Protein AF-A0A1I7XX19-F1 (afdb_monomer)

Sequence (109 aa):
MPDTFIDFKKQRFRWAYGAIQIIKRHTSSLLRGKDTQLTRGQRYHFLAGWLPWIADGMNIFFTVGALLWSAAMIIVPQRVDPPLLIFAIPPLALFVFKVGKIVFLYRRA

InterPro domains:
  IPR050321 Glycosyltransferase 2/OpgH subfamily [PTHR43867] (1-105)

Solvent-accessible surface area (backbone atoms only — not comparable to full-atom values): 6395 Å² total; per-residue (Å²): 126,72,91,43,73,65,54,44,52,53,52,54,49,51,53,54,50,54,48,54,50,51,47,66,76,37,40,58,37,69,72,71,58,53,96,56,93,68,50,74,66,59,48,47,52,55,54,58,70,47,46,60,62,52,51,58,58,50,47,54,54,53,50,51,50,49,51,52,51,53,50,42,35,71,77,41,56,92,80,36,77,78,79,62,72,76,72,52,49,64,62,51,52,52,48,52,51,52,52,51,52,51,54,55,54,65,74,74,109

Mean predicted aligned error: 8.14 Å

Organism: NCBI:txid37863

pLDDT: mean 86.15, std 7.01, range [54.19, 95.62]

Foldseek 3Di:
DPPDPVVVVVVVVCVVVVLVVVCVVCVCCLPVVPPDPDDPVNSCVSVVVCVVVVVVVVVVVVVVVVVVLVVCCVVPVPPRDDPDPVVVVVVVVVVVVVVVVVVVVVVVD

Radius of gyration: 20.46 Å; Cα contacts (8 Å, |Δi|>4): 18; chains: 1; bounding box: 44×34×52 Å

Secondary structure (DSSP, 8-state):
--SSHHHHHHHHHHHHHHHHHHHHHTHIIIII--S----HHHHHHHHHHHHHHHHHHHHHHHHHHHHHHHHHHHH-TTT-PPPPGGGGHHHHHHHHHHHHHHHHHHT--

Structure (mmCIF, N/CA/C/O backbone):
data_AF-A0A1I7XX19-F1
#
_entry.id   AF-A0A1I7XX19-F1
#
loop_
_atom_site.group_PDB
_atom_site.id
_atom_site.type_symbol
_atom_site.label_atom_id
_atom_site.label_alt_id
_atom_site.label_comp_id
_atom_site.label_asym_id
_atom_site.label_entity_id
_atom_site.label_seq_id
_atom_site.pdbx_PDB_ins_code
_atom_site.Cartn_x
_atom_site.Cartn_y
_atom_site.Cartn_z
_atom_site.occupancy
_atom_site.B_iso_or_equiv
_atom_site.auth_seq_id
_atom_site.auth_comp_id
_atom_site.auth_asym_id
_atom_site.auth_atom_id
_atom_site.pdbx_PDB_model_num
ATOM 1 N N . MET A 1 1 ? 10.357 -9.643 19.292 1.00 62.41 1 MET A N 1
ATOM 2 C CA . MET A 1 1 ? 10.204 -9.432 17.831 1.00 62.41 1 MET A CA 1
ATOM 3 C C . MET A 1 1 ? 10.372 -10.808 17.196 1.00 62.41 1 MET A C 1
ATOM 5 O O . MET A 1 1 ? 11.143 -11.553 17.771 1.00 62.41 1 MET A O 1
ATOM 9 N N . PRO A 1 2 ? 9.607 -11.233 16.172 1.00 74.69 2 PRO A N 1
ATOM 10 C CA . PRO A 1 2 ? 9.776 -12.582 15.626 1.00 74.69 2 PRO A CA 1
ATOM 11 C C . PRO A 1 2 ? 11.211 -12.772 15.123 1.00 74.69 2 PRO A C 1
ATOM 13 O O . PRO A 1 2 ? 11.685 -11.961 14.330 1.00 74.69 2 PRO A O 1
ATOM 16 N N . ASP A 1 3 ? 11.870 -13.828 15.594 1.00 85.06 3 ASP A N 1
ATOM 17 C CA . ASP A 1 3 ? 13.293 -14.075 15.332 1.00 85.06 3 ASP A CA 1
ATOM 18 C C . ASP A 1 3 ? 13.530 -14.735 13.963 1.00 85.06 3 ASP A C 1
ATOM 20 O O . ASP A 1 3 ? 14.642 -14.722 13.440 1.00 85.06 3 ASP A O 1
ATOM 24 N N . THR A 1 4 ? 12.469 -15.268 13.337 1.00 91.88 4 THR A N 1
ATOM 25 C CA . THR A 1 4 ? 12.520 -15.866 11.998 1.00 91.88 4 THR A CA 1
ATOM 26 C C . THR A 1 4 ? 11.586 -15.167 11.010 1.00 91.88 4 THR A C 1
ATOM 28 O O . THR A 1 4 ? 10.496 -14.687 11.344 1.00 91.88 4 THR A O 1
ATOM 31 N N . PHE A 1 5 ? 11.981 -15.171 9.733 1.00 89.69 5 PHE A N 1
ATOM 32 C CA . PHE A 1 5 ? 11.150 -14.653 8.644 1.00 89.69 5 PHE A CA 1
ATOM 33 C C . PHE A 1 5 ? 9.798 -15.380 8.534 1.00 89.69 5 PHE A C 1
ATOM 35 O O . PHE A 1 5 ? 8.772 -14.773 8.215 1.00 89.69 5 PHE A O 1
ATOM 42 N N . ILE A 1 6 ? 9.774 -16.682 8.831 1.00 91.94 6 ILE A N 1
ATOM 43 C CA . ILE 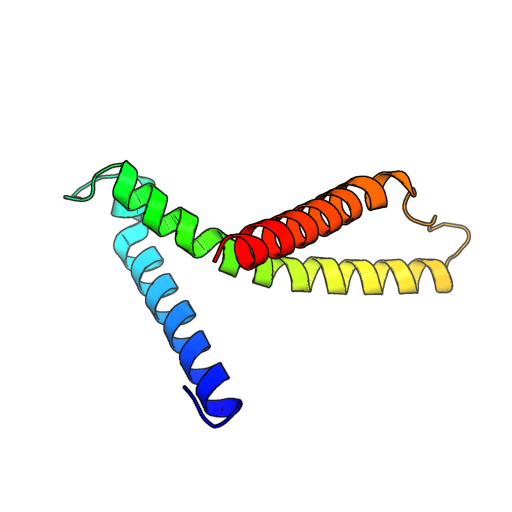A 1 6 ? 8.551 -17.488 8.792 1.00 91.94 6 ILE A CA 1
ATOM 44 C C . ILE A 1 6 ? 7.562 -17.027 9.864 1.00 91.94 6 ILE A C 1
ATOM 46 O O . ILE A 1 6 ? 6.374 -16.864 9.567 1.00 91.94 6 ILE A O 1
ATOM 50 N N . ASP A 1 7 ? 8.032 -16.758 11.080 1.00 90.00 7 ASP A N 1
ATOM 51 C CA . ASP A 1 7 ? 7.172 -16.291 12.171 1.00 90.00 7 ASP A CA 1
ATOM 52 C C . ASP A 1 7 ? 6.636 -14.888 11.909 1.00 90.00 7 ASP A C 1
ATOM 54 O O . ASP A 1 7 ? 5.458 -14.611 12.147 1.00 90.00 7 ASP A O 1
ATOM 58 N N . PHE A 1 8 ? 7.458 -14.029 11.312 1.00 89.25 8 PHE A N 1
ATOM 59 C CA . PHE A 1 8 ? 7.037 -12.718 10.841 1.00 89.25 8 PHE A CA 1
ATOM 60 C C . PHE A 1 8 ? 5.923 -12.798 9.786 1.00 89.25 8 PHE A C 1
ATOM 62 O O . PHE A 1 8 ? 4.889 -12.132 9.913 1.00 89.25 8 PHE A O 1
ATOM 69 N N . LYS A 1 9 ? 6.078 -13.659 8.769 1.00 91.69 9 LYS A N 1
ATOM 70 C CA . LYS A 1 9 ? 5.045 -13.884 7.744 1.00 91.69 9 LYS A CA 1
ATOM 71 C C . LYS A 1 9 ? 3.752 -14.413 8.367 1.00 91.69 9 LYS A C 1
ATOM 73 O O . LYS A 1 9 ? 2.675 -13.895 8.072 1.00 91.69 9 LYS A O 1
ATOM 78 N N . LYS A 1 10 ? 3.847 -15.404 9.260 1.00 90.94 10 LYS A N 1
ATOM 79 C CA . LYS A 1 10 ? 2.692 -15.963 9.985 1.00 90.94 10 LYS A CA 1
ATOM 80 C C . LYS A 1 10 ? 1.989 -14.906 10.837 1.00 90.94 10 LYS A C 1
ATOM 82 O O . LYS A 1 10 ? 0.760 -14.866 10.867 1.00 90.94 10 LYS A O 1
ATOM 87 N N . GLN A 1 11 ? 2.737 -14.036 11.516 1.00 91.56 11 GLN A N 1
ATOM 88 C CA . GLN A 1 11 ? 2.171 -12.952 12.319 1.00 91.56 11 GLN A CA 1
ATOM 89 C C . GLN A 1 11 ? 1.343 -11.996 11.455 1.00 91.56 11 GLN A C 1
ATOM 91 O O . GLN A 1 11 ? 0.174 -11.758 11.758 1.00 91.56 11 GLN A O 1
ATOM 96 N N . ARG A 1 12 ? 1.908 -11.512 10.346 1.00 89.62 12 ARG A N 1
ATOM 97 C CA . ARG A 1 12 ? 1.208 -10.595 9.435 1.00 89.62 12 ARG A CA 1
ATOM 98 C C . ARG A 1 12 ? 0.010 -11.232 8.750 1.00 89.62 12 ARG A C 1
ATOM 100 O O . ARG A 1 12 ? -1.023 -10.584 8.614 1.00 89.62 12 ARG A O 1
ATOM 107 N N . PHE A 1 13 ? 0.118 -12.509 8.390 1.00 89.56 13 PHE A N 1
ATOM 108 C CA . PHE A 1 13 ? -1.009 -13.262 7.853 1.00 89.56 13 PHE A CA 1
ATOM 109 C C . PHE A 1 13 ? -2.178 -13.308 8.843 1.00 89.56 13 PHE A C 1
ATOM 111 O O . PHE A 1 13 ? -3.310 -13.024 8.463 1.00 89.56 13 PHE A O 1
ATOM 118 N N . ARG A 1 14 ? -1.913 -13.584 10.129 1.00 92.25 14 ARG A N 1
ATOM 119 C CA . ARG A 1 14 ? -2.958 -13.577 11.166 1.00 92.25 14 ARG A CA 1
ATOM 120 C C . ARG A 1 14 ? -3.601 -12.202 11.342 1.00 92.25 14 ARG A C 1
ATOM 122 O O . ARG A 1 14 ? -4.813 -12.137 11.522 1.00 92.25 14 ARG A O 1
ATOM 129 N N . TRP A 1 15 ? -2.820 -11.124 11.267 1.00 89.94 15 TRP A N 1
ATOM 130 C CA . TRP A 1 15 ? -3.348 -9.758 11.357 1.00 89.94 15 TRP A CA 1
ATOM 131 C C . TRP A 1 15 ? -4.297 -9.440 10.202 1.00 89.94 15 TRP A C 1
ATOM 133 O O . TRP A 1 15 ? -5.429 -9.022 10.440 1.00 89.94 15 TRP A O 1
ATOM 143 N N . ALA A 1 16 ? -3.864 -9.699 8.966 1.00 89.25 16 ALA A N 1
ATOM 144 C CA . ALA A 1 16 ? -4.685 -9.489 7.777 1.00 89.25 16 ALA A CA 1
ATOM 145 C C . ALA A 1 16 ? -5.956 -10.350 7.813 1.00 89.25 16 ALA A C 1
ATOM 147 O O . ALA A 1 16 ? -7.064 -9.853 7.618 1.00 89.25 16 ALA A O 1
ATOM 148 N N . TYR A 1 17 ? -5.808 -11.636 8.129 1.00 89.50 17 TYR A N 1
ATOM 149 C CA . TYR A 1 17 ? -6.918 -12.578 8.158 1.00 89.50 17 TYR A CA 1
ATOM 150 C C . TYR A 1 17 ? -7.962 -12.223 9.226 1.00 89.50 17 TYR A C 1
ATOM 152 O O . TYR A 1 17 ? -9.150 -12.136 8.915 1.00 89.50 17 TYR A O 1
ATOM 160 N N . GLY A 1 18 ? -7.532 -11.956 10.463 1.00 89.69 18 GLY A N 1
ATOM 161 C CA . GLY A 1 18 ? -8.441 -11.599 11.555 1.00 89.69 18 GLY A CA 1
ATOM 162 C C . GLY A 1 18 ? -9.226 -10.321 11.263 1.00 89.69 18 GLY A C 1
ATOM 163 O O . GLY A 1 18 ? -10.424 -10.241 11.529 1.00 89.69 18 GLY A O 1
ATOM 164 N N . ALA A 1 19 ? -8.600 -9.336 10.629 1.00 86.88 19 ALA A N 1
ATOM 165 C CA . ALA A 1 19 ? -9.302 -8.114 10.285 1.00 86.88 19 ALA A CA 1
ATOM 166 C C . ALA A 1 19 ? -10.260 -8.249 9.108 1.00 86.88 19 ALA A C 1
ATOM 168 O O . ALA A 1 19 ? -11.346 -7.680 9.159 1.00 86.88 19 ALA A O 1
ATOM 169 N N . ILE A 1 20 ? -9.919 -9.041 8.089 1.00 87.81 20 ILE A N 1
ATOM 170 C CA . ILE A 1 20 ? -10.866 -9.398 7.025 1.00 87.81 20 ILE A CA 1
ATOM 171 C C . ILE A 1 20 ? -12.100 -10.072 7.640 1.00 87.81 20 ILE A C 1
ATOM 173 O O . ILE A 1 20 ? -13.224 -9.769 7.244 1.00 87.81 20 ILE A O 1
ATOM 177 N N . GLN A 1 21 ? -11.923 -10.945 8.637 1.00 90.88 21 GLN A N 1
ATOM 178 C CA . GLN A 1 21 ? -13.045 -11.567 9.343 1.00 90.88 21 GLN A CA 1
ATOM 179 C C . GLN A 1 21 ? -13.906 -10.543 10.093 1.00 90.88 21 GLN A C 1
ATOM 181 O O . GLN A 1 21 ? -15.133 -10.603 9.985 1.00 90.88 21 GLN A O 1
ATOM 186 N N . ILE A 1 22 ? -13.291 -9.586 10.798 1.00 88.19 22 ILE A N 1
ATOM 187 C CA . ILE A 1 22 ? -14.007 -8.487 11.468 1.00 88.19 22 ILE A CA 1
ATOM 188 C C . ILE A 1 22 ? -14.782 -7.660 10.442 1.00 88.19 22 ILE A C 1
ATOM 190 O O . ILE A 1 22 ? -15.979 -7.435 10.615 1.00 88.19 22 ILE A O 1
ATOM 194 N N . ILE A 1 23 ? -14.131 -7.259 9.347 1.00 86.69 23 ILE A N 1
ATOM 195 C CA . ILE A 1 23 ? -14.751 -6.476 8.278 1.00 86.69 23 ILE A CA 1
ATOM 196 C C . ILE A 1 23 ? -15.935 -7.241 7.698 1.00 86.69 23 ILE A C 1
ATOM 198 O O . ILE A 1 23 ? -17.012 -6.664 7.629 1.00 86.69 23 ILE A O 1
ATOM 202 N N . LYS A 1 24 ? -15.788 -8.529 7.354 1.00 87.44 24 LYS A N 1
ATOM 203 C CA . LYS A 1 24 ? -16.870 -9.362 6.793 1.00 87.44 24 LYS A CA 1
ATOM 204 C C . LYS A 1 24 ? -18.039 -9.537 7.761 1.00 87.44 24 LYS A C 1
ATOM 206 O O . LYS A 1 24 ? -19.188 -9.373 7.366 1.00 87.44 24 LYS A O 1
ATOM 211 N N . ARG A 1 25 ? -17.767 -9.859 9.029 1.00 87.69 25 ARG A N 1
ATOM 212 C CA . ARG A 1 25 ? -18.814 -10.077 10.041 1.00 87.69 25 ARG A CA 1
ATOM 213 C C . ARG A 1 25 ? -19.543 -8.783 10.399 1.00 87.69 25 ARG A C 1
ATOM 215 O O . ARG A 1 25 ? -20.747 -8.805 10.628 1.00 87.69 25 ARG A O 1
ATOM 222 N N . HIS A 1 26 ? -18.834 -7.659 10.408 1.00 86.00 26 HIS A N 1
ATOM 223 C CA . HIS A 1 26 ? -19.373 -6.363 10.809 1.00 86.00 26 HIS A CA 1
ATOM 224 C C . HIS A 1 26 ? -19.538 -5.395 9.635 1.00 86.00 26 HIS A C 1
ATOM 226 O O . HIS A 1 26 ? -19.652 -4.196 9.862 1.00 86.00 26 HIS A O 1
ATOM 232 N N . THR A 1 27 ? -19.620 -5.874 8.386 1.00 82.62 27 THR A N 1
ATOM 233 C CA . THR A 1 27 ? -19.704 -4.993 7.204 1.00 82.62 27 THR A CA 1
ATOM 234 C C . THR A 1 27 ? -20.922 -4.071 7.278 1.00 82.62 27 THR A C 1
ATOM 236 O O . THR A 1 27 ? -20.818 -2.884 6.988 1.00 82.62 27 THR A O 1
ATOM 239 N N . SER A 1 28 ? -22.074 -4.580 7.732 1.00 78.56 28 SER A N 1
ATOM 240 C CA . SER A 1 28 ? -23.295 -3.773 7.890 1.00 78.56 28 SER A CA 1
ATOM 241 C C . SER A 1 28 ? -23.134 -2.680 8.960 1.00 78.56 28 SER A C 1
ATOM 243 O O . SER A 1 28 ? -23.491 -1.527 8.735 1.00 78.56 28 SER A O 1
ATOM 245 N N . SER A 1 29 ? -22.505 -3.001 10.091 1.00 79.94 29 SER A N 1
ATOM 246 C CA . SER A 1 29 ? -22.223 -2.045 11.173 1.00 79.94 29 SER A CA 1
ATOM 247 C C . SER A 1 29 ? -21.155 -1.013 10.768 1.00 79.94 29 SER A C 1
ATOM 249 O O . SER A 1 29 ? -21.312 0.186 11.004 1.00 79.94 29 SER A O 1
ATOM 251 N N . LEU A 1 30 ? -20.112 -1.447 10.053 1.00 77.81 30 LEU A N 1
ATOM 252 C CA . LEU A 1 30 ? -19.000 -0.613 9.590 1.00 77.81 30 LEU A CA 1
ATOM 253 C C . LEU A 1 30 ? -19.339 0.250 8.367 1.00 77.81 30 LEU A C 1
ATOM 255 O O . LEU A 1 30 ? -18.775 1.325 8.224 1.00 77.81 30 LEU A O 1
ATOM 259 N N . LEU A 1 31 ? -20.243 -0.165 7.480 1.00 74.81 31 LEU A N 1
ATOM 260 C CA . LEU A 1 31 ? -20.603 0.629 6.296 1.00 74.81 31 LEU A CA 1
ATOM 261 C C . LEU A 1 31 ? -21.940 1.350 6.468 1.00 74.81 31 LEU A C 1
ATOM 263 O O . LEU A 1 31 ? -22.026 2.547 6.212 1.00 74.81 31 LEU A O 1
ATOM 267 N N . ARG A 1 32 ? -22.979 0.657 6.953 1.00 74.69 32 ARG A N 1
ATOM 268 C CA . ARG A 1 32 ? -24.333 1.225 7.098 1.00 74.69 32 ARG A CA 1
ATOM 269 C C . ARG A 1 32 ? -24.583 1.866 8.461 1.00 74.69 32 ARG A C 1
ATOM 271 O O . ARG A 1 32 ? -25.508 2.659 8.582 1.00 74.69 32 ARG A O 1
ATOM 278 N N . GLY A 1 33 ? -23.770 1.567 9.478 1.00 71.00 33 GLY A N 1
ATOM 279 C CA . GLY A 1 33 ? -23.912 2.164 10.810 1.00 71.00 33 GLY A CA 1
ATOM 280 C C . GLY A 1 33 ? -25.177 1.749 11.565 1.00 71.00 33 GLY A C 1
ATOM 281 O O . GLY A 1 33 ? -25.589 2.482 12.456 1.00 71.00 33 GLY A O 1
ATOM 282 N N . LYS A 1 34 ? -25.800 0.622 11.200 1.00 65.94 34 LYS A N 1
ATOM 283 C CA . LYS A 1 34 ? -26.922 0.034 11.947 1.00 65.94 34 LYS A CA 1
ATOM 284 C C . LYS A 1 34 ? -26.385 -0.870 13.061 1.00 65.94 34 LYS A C 1
ATOM 286 O O . LYS A 1 34 ? -25.360 -1.522 12.859 1.00 65.94 34 LYS A O 1
ATOM 291 N N . ASP A 1 35 ? -27.061 -0.873 14.209 1.00 68.38 35 ASP A N 1
ATOM 292 C CA . ASP A 1 35 ? -26.766 -1.716 15.380 1.00 68.38 35 ASP A CA 1
ATOM 293 C C . ASP A 1 35 ? -25.313 -1.617 15.865 1.00 68.38 35 ASP A C 1
ATOM 295 O O . ASP A 1 35 ? -24.606 -2.613 16.035 1.00 68.38 35 ASP A O 1
ATOM 299 N N . THR A 1 36 ? -24.826 -0.386 16.043 1.00 76.19 36 THR A N 1
ATOM 300 C CA . THR A 1 36 ? -23.443 -0.136 16.451 1.00 76.19 36 THR A CA 1
ATOM 301 C C . THR A 1 36 ? -23.330 0.952 17.503 1.00 76.19 36 THR A C 1
ATOM 303 O O . THR A 1 36 ? -23.927 2.015 17.376 1.00 76.19 36 THR A O 1
ATOM 306 N N . GLN A 1 37 ? -22.516 0.681 18.523 1.00 80.94 37 GLN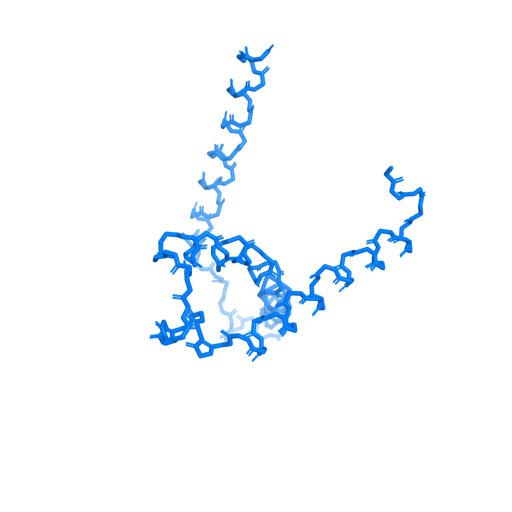 A N 1
ATOM 307 C CA . GLN A 1 37 ? -22.114 1.656 19.541 1.00 80.94 37 GLN A CA 1
ATOM 308 C C . GLN A 1 37 ? -20.866 2.452 19.112 1.00 80.94 37 GLN A C 1
ATOM 310 O O . GLN A 1 37 ? -20.383 3.307 19.850 1.00 80.94 37 GLN A O 1
ATOM 315 N N . LEU A 1 38 ? -20.307 2.167 17.925 1.00 79.69 38 LEU A N 1
ATOM 316 C CA . LEU A 1 38 ? -19.124 2.854 17.409 1.00 79.69 38 LEU A CA 1
ATOM 317 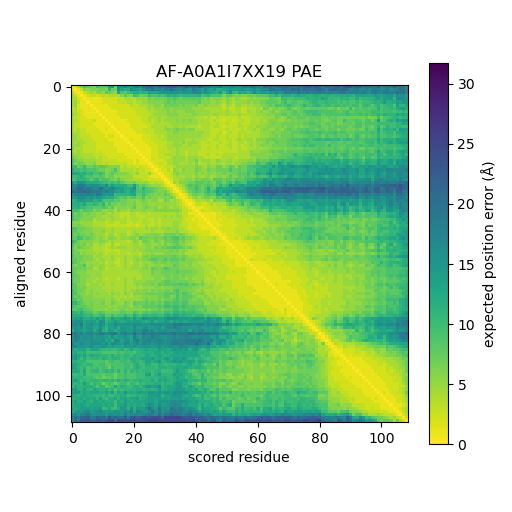C C . LEU A 1 38 ? -19.489 4.234 16.867 1.00 79.69 38 LEU A C 1
ATOM 319 O O . LEU A 1 38 ? -20.334 4.379 15.974 1.00 79.69 38 LEU A O 1
ATOM 323 N N . THR A 1 39 ? -18.763 5.250 17.329 1.00 84.69 39 THR A N 1
ATOM 324 C CA . THR A 1 39 ? -18.883 6.594 16.765 1.00 84.69 39 THR A CA 1
ATOM 325 C C . THR A 1 39 ? -18.429 6.602 15.302 1.00 84.69 39 THR A C 1
ATOM 327 O O . THR A 1 39 ? -17.647 5.758 14.845 1.00 84.69 39 THR A O 1
ATOM 330 N N . ARG A 1 40 ? -18.901 7.587 14.527 1.00 81.88 40 ARG A N 1
ATOM 331 C CA . ARG A 1 40 ? -18.472 7.762 13.126 1.00 81.88 40 ARG A CA 1
ATOM 332 C C . ARG A 1 40 ? -16.945 7.889 13.010 1.00 81.88 40 ARG A C 1
ATOM 334 O O . ARG A 1 40 ? -16.366 7.304 12.099 1.00 81.88 40 ARG A O 1
ATOM 341 N N . GLY A 1 41 ? -16.303 8.569 13.965 1.00 84.31 41 GLY A N 1
ATOM 342 C CA . GLY A 1 41 ? -14.847 8.721 14.019 1.00 84.31 41 GLY A CA 1
ATOM 343 C C . GLY A 1 41 ? -14.107 7.402 14.258 1.00 84.31 41 GLY A C 1
ATOM 344 O O . GLY A 1 41 ? -13.170 7.091 13.531 1.00 84.31 41 GLY A O 1
ATOM 345 N N . GLN A 1 42 ? -14.556 6.576 15.208 1.00 85.25 42 GLN A N 1
ATOM 346 C CA . GLN A 1 42 ? -13.921 5.277 15.494 1.00 85.25 42 GLN A CA 1
ATOM 347 C C . GLN A 1 42 ? -13.981 4.325 14.297 1.00 85.25 42 GLN A C 1
ATOM 349 O O . GLN A 1 42 ? -13.006 3.650 13.972 1.00 85.25 42 GLN A O 1
ATOM 354 N N . ARG A 1 43 ? -15.115 4.314 13.597 1.00 83.75 43 ARG A N 1
ATOM 355 C CA . ARG A 1 43 ? -15.290 3.546 12.363 1.00 83.75 43 ARG A CA 1
ATOM 356 C C . ARG A 1 43 ? -14.358 4.020 11.248 1.00 83.75 43 ARG A C 1
ATOM 358 O O . ARG A 1 43 ? -13.753 3.187 10.575 1.00 83.75 43 ARG A O 1
ATOM 365 N N . TYR A 1 44 ? -14.228 5.335 11.068 1.00 85.81 44 TYR A N 1
ATOM 366 C CA . TYR A 1 44 ? -13.283 5.895 10.106 1.00 85.81 44 TYR A CA 1
ATOM 367 C C . TYR A 1 44 ? -11.845 5.509 10.459 1.00 85.81 44 TYR A C 1
ATOM 369 O O . TYR A 1 44 ? -11.132 5.018 9.594 1.00 85.81 44 TYR A O 1
ATOM 377 N N . HIS A 1 45 ? -11.437 5.637 11.724 1.00 87.44 45 HIS A N 1
ATOM 378 C CA . HIS A 1 45 ? -10.099 5.236 12.166 1.00 87.44 45 HIS A CA 1
ATOM 379 C C . HIS A 1 45 ? -9.817 3.751 11.934 1.00 87.44 45 HIS A C 1
ATOM 381 O O . HIS A 1 45 ? -8.718 3.404 11.504 1.00 87.44 45 HIS A O 1
ATOM 387 N N . PHE A 1 46 ? -10.806 2.882 12.162 1.00 85.31 46 PHE A N 1
ATOM 388 C CA . PHE A 1 46 ? -10.668 1.458 11.880 1.00 85.31 46 PHE A CA 1
ATOM 389 C C . PHE A 1 46 ? -10.425 1.203 10.385 1.00 85.31 46 PHE A C 1
ATOM 391 O O . PHE A 1 46 ? -9.451 0.547 10.030 1.00 85.31 46 PHE A O 1
ATOM 398 N N . LEU A 1 47 ? -11.255 1.764 9.499 1.00 84.12 47 LEU A N 1
ATOM 399 C CA . LEU A 1 47 ? -11.110 1.586 8.047 1.00 84.12 47 LEU A CA 1
ATOM 400 C C . LEU A 1 47 ? -9.839 2.250 7.496 1.00 84.12 47 LEU A C 1
ATOM 402 O O . LEU A 1 47 ? -9.122 1.649 6.699 1.00 84.12 47 LEU A O 1
ATOM 406 N N . ALA A 1 48 ? -9.523 3.463 7.950 1.00 86.69 48 ALA A N 1
ATOM 407 C CA . ALA A 1 48 ? -8.330 4.198 7.544 1.00 86.69 48 ALA A CA 1
ATOM 408 C C . ALA A 1 48 ? -7.041 3.483 7.976 1.00 86.69 48 ALA A C 1
ATOM 410 O O . ALA A 1 48 ? -6.064 3.495 7.232 1.00 86.69 48 ALA A O 1
ATOM 411 N N . GLY A 1 49 ? -7.045 2.797 9.126 1.00 85.38 49 GLY A N 1
ATOM 412 C CA . GLY A 1 49 ? -5.929 1.954 9.564 1.00 85.38 49 GLY A CA 1
ATOM 413 C C . GLY A 1 49 ? -5.660 0.752 8.647 1.00 85.38 49 GLY A C 1
ATOM 414 O O . GLY A 1 49 ? -4.530 0.270 8.588 1.00 85.38 49 GLY A O 1
ATOM 415 N N . TRP A 1 50 ? -6.667 0.300 7.892 1.00 84.94 50 TRP A N 1
ATOM 416 C CA . TRP A 1 50 ? -6.548 -0.784 6.907 1.00 84.94 50 TRP A CA 1
ATOM 417 C C . TRP A 1 50 ? -6.12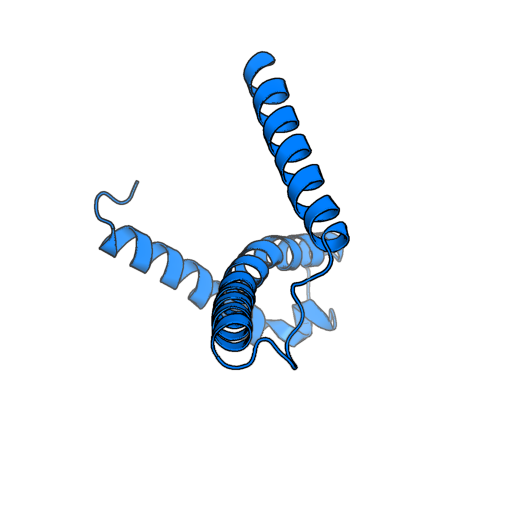8 -0.318 5.513 1.00 84.94 50 TRP A C 1
ATOM 419 O O . TRP A 1 50 ? -5.646 -1.127 4.719 1.00 84.94 50 TRP A O 1
ATOM 429 N N . LEU A 1 51 ? -6.253 0.976 5.217 1.00 86.00 51 LEU A N 1
ATOM 430 C CA . LEU A 1 51 ? -5.925 1.533 3.907 1.00 86.00 51 LEU A CA 1
ATOM 431 C C . LEU A 1 51 ? -4.468 1.268 3.468 1.00 86.00 51 LEU A C 1
ATOM 433 O O . LEU A 1 51 ? -4.282 0.895 2.310 1.00 86.00 51 LEU A O 1
ATOM 437 N N . PRO A 1 52 ? -3.443 1.363 4.345 1.00 85.38 52 PRO A N 1
ATOM 438 C CA . PRO A 1 52 ? -2.067 1.039 3.968 1.00 85.38 52 PRO A CA 1
ATOM 439 C C . PRO A 1 52 ? -1.887 -0.417 3.525 1.00 85.38 52 PRO A C 1
ATOM 441 O O . PRO A 1 52 ? -1.221 -0.669 2.531 1.00 85.38 52 PRO A O 1
ATOM 444 N N . TRP A 1 53 ? -2.542 -1.371 4.196 1.00 83.81 53 TRP A N 1
ATOM 445 C CA . TRP A 1 53 ? -2.457 -2.794 3.840 1.00 83.81 53 TRP A CA 1
ATOM 446 C C . TRP A 1 53 ? -3.059 -3.082 2.462 1.00 83.81 53 TRP A C 1
ATOM 448 O O . TRP A 1 53 ? -2.541 -3.909 1.713 1.00 83.81 53 TRP A O 1
ATOM 458 N N . ILE A 1 54 ? -4.148 -2.389 2.117 1.00 86.00 54 ILE A N 1
ATOM 459 C CA . ILE A 1 54 ? -4.760 -2.479 0.787 1.00 86.00 54 ILE A CA 1
ATOM 460 C C . ILE A 1 54 ? -3.834 -1.852 -0.258 1.00 86.00 54 ILE A C 1
ATOM 462 O O . ILE A 1 54 ? -3.604 -2.457 -1.303 1.00 86.00 54 ILE A O 1
ATOM 466 N N . ALA A 1 55 ? -3.276 -0.675 0.033 1.00 87.69 55 ALA A N 1
ATOM 467 C CA . ALA A 1 55 ? -2.345 0.009 -0.859 1.00 87.69 55 ALA A CA 1
ATOM 468 C C . ALA A 1 55 ? -1.094 -0.838 -1.145 1.00 87.69 55 ALA A C 1
ATOM 470 O O . ALA A 1 55 ? -0.692 -0.952 -2.303 1.00 87.69 55 ALA A O 1
ATOM 471 N N . ASP A 1 56 ? -0.532 -1.494 -0.126 1.00 87.44 56 ASP A N 1
ATOM 472 C CA . ASP A 1 56 ? 0.598 -2.416 -0.273 1.00 87.44 56 ASP A CA 1
ATOM 473 C C . ASP A 1 56 ? 0.238 -3.607 -1.176 1.00 87.44 56 ASP A C 1
ATOM 475 O O . ASP A 1 56 ? 1.017 -3.990 -2.049 1.00 87.44 56 ASP A O 1
ATOM 479 N N . GLY A 1 57 ? -0.970 -4.162 -1.030 1.00 87.06 57 GLY A N 1
ATOM 480 C CA . GLY A 1 57 ? -1.474 -5.208 -1.923 1.00 87.06 57 GLY A CA 1
ATOM 481 C C . GLY A 1 57 ? -1.632 -4.729 -3.370 1.00 87.06 57 GLY A C 1
ATOM 482 O O . GLY A 1 57 ? -1.194 -5.408 -4.298 1.00 87.06 57 GLY A O 1
ATOM 483 N N . MET A 1 58 ? -2.204 -3.538 -3.576 1.00 91.00 58 MET A N 1
ATOM 484 C CA . MET A 1 58 ? -2.349 -2.919 -4.901 1.00 91.00 58 MET A CA 1
ATOM 485 C C . MET A 1 58 ? -0.998 -2.633 -5.563 1.00 91.00 58 MET A C 1
ATOM 487 O O . MET A 1 58 ? -0.871 -2.766 -6.779 1.00 91.00 58 MET A O 1
ATOM 491 N N . ASN A 1 59 ? 0.021 -2.282 -4.777 1.00 90.19 59 ASN A N 1
ATOM 492 C CA . ASN A 1 59 ? 1.364 -2.001 -5.277 1.00 90.19 59 ASN A CA 1
ATOM 493 C C . ASN A 1 59 ? 1.956 -3.188 -6.055 1.00 90.19 59 ASN A C 1
ATOM 495 O O . ASN A 1 59 ? 2.593 -2.984 -7.088 1.00 90.19 59 ASN A O 1
ATOM 499 N N . ILE A 1 60 ? 1.675 -4.423 -5.626 1.00 91.44 60 ILE A N 1
ATOM 500 C CA . ILE A 1 60 ? 2.108 -5.634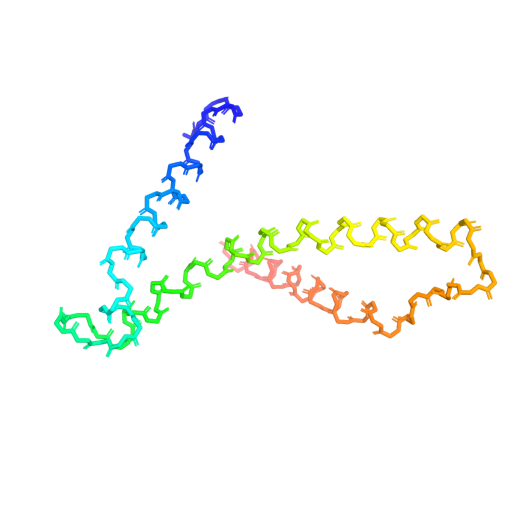 -6.337 1.00 91.44 60 ILE A CA 1
ATOM 501 C C . ILE A 1 60 ? 1.503 -5.675 -7.745 1.00 91.44 60 ILE A C 1
ATOM 503 O O . ILE A 1 60 ? 2.225 -5.910 -8.711 1.00 91.44 60 ILE A O 1
ATOM 507 N N . PHE A 1 61 ? 0.206 -5.390 -7.886 1.00 93.50 61 PHE A N 1
ATOM 508 C CA . PHE A 1 61 ? -0.457 -5.362 -9.193 1.00 93.50 61 PHE A CA 1
ATOM 509 C C . PHE A 1 61 ? 0.110 -4.269 -10.098 1.00 93.50 61 PHE A C 1
ATOM 511 O O . PHE A 1 61 ? 0.387 -4.533 -11.266 1.00 93.50 61 PHE A O 1
ATOM 518 N N . PHE A 1 62 ? 0.339 -3.066 -9.562 1.00 90.50 62 PHE A N 1
ATOM 519 C CA . PHE A 1 62 ? 0.972 -1.986 -10.322 1.00 90.50 62 PHE A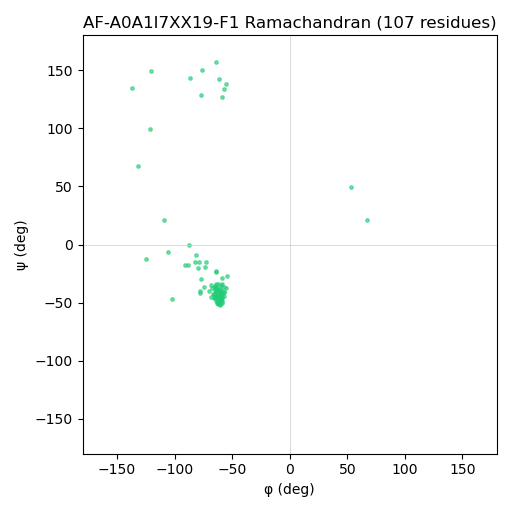 CA 1
ATOM 520 C C . PHE A 1 62 ? 2.397 -2.337 -10.746 1.00 90.50 62 PHE A C 1
ATOM 522 O O . PHE A 1 62 ? 2.776 -2.059 -11.878 1.00 90.50 62 PHE A O 1
ATOM 529 N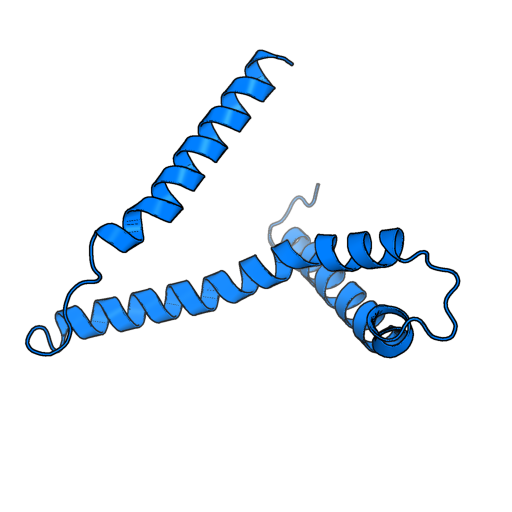 N . THR A 1 63 ? 3.166 -2.987 -9.874 1.00 92.81 63 THR A N 1
ATOM 530 C CA . THR A 1 63 ? 4.536 -3.416 -10.176 1.00 92.81 63 THR A CA 1
ATOM 531 C C . THR A 1 63 ? 4.548 -4.465 -11.282 1.00 92.81 63 THR A C 1
ATOM 533 O O . THR A 1 63 ? 5.301 -4.334 -12.241 1.00 92.81 63 THR A O 1
ATOM 536 N N . VAL A 1 64 ? 3.674 -5.472 -11.206 1.00 95.62 64 VAL A N 1
ATOM 537 C CA . VAL A 1 64 ? 3.535 -6.475 -12.271 1.00 95.62 64 VAL A CA 1
ATOM 538 C C . VAL A 1 64 ? 3.087 -5.819 -13.577 1.00 95.62 64 VAL A C 1
ATOM 540 O O . VAL A 1 64 ? 3.673 -6.089 -14.622 1.00 95.62 64 VAL A O 1
ATOM 543 N N . GLY A 1 65 ? 2.112 -4.909 -13.529 1.00 93.69 65 GLY A N 1
ATOM 544 C CA . GLY A 1 65 ? 1.686 -4.134 -14.694 1.00 93.69 65 GLY A CA 1
ATOM 545 C C . GLY A 1 65 ? 2.827 -3.318 -15.307 1.00 93.69 65 GLY A C 1
ATOM 546 O O . GLY A 1 65 ? 3.001 -3.330 -16.522 1.00 93.69 65 GLY A O 1
ATOM 547 N N . ALA A 1 66 ? 3.654 -2.678 -14.479 1.00 90.19 66 ALA A N 1
ATOM 548 C CA . ALA A 1 66 ? 4.820 -1.925 -14.925 1.00 90.19 66 ALA A CA 1
ATOM 549 C C . ALA A 1 66 ? 5.877 -2.829 -15.577 1.00 90.19 66 ALA A C 1
ATOM 551 O O . ALA A 1 66 ? 6.456 -2.449 -16.594 1.00 90.19 66 ALA A O 1
ATOM 552 N N . LEU A 1 67 ? 6.098 -4.037 -15.046 1.00 94.06 67 LEU A N 1
ATOM 553 C CA . LEU A 1 67 ? 6.993 -5.026 -15.654 1.00 94.06 67 LEU A CA 1
ATOM 554 C C . LEU A 1 67 ? 6.468 -5.504 -17.010 1.00 94.06 67 LEU A C 1
ATOM 556 O O . LEU A 1 67 ? 7.230 -5.556 -17.972 1.00 94.06 67 LEU A O 1
ATOM 560 N N . LEU A 1 68 ? 5.170 -5.800 -17.108 1.00 93.94 68 LEU A N 1
ATOM 561 C CA . LEU A 1 68 ? 4.536 -6.198 -18.367 1.00 93.94 68 LEU A CA 1
ATOM 562 C C . LEU A 1 68 ? 4.600 -5.077 -19.409 1.00 93.94 68 LEU A C 1
ATOM 564 O O . LEU A 1 68 ? 4.942 -5.337 -20.560 1.00 93.94 68 LEU A O 1
ATOM 568 N N . TRP A 1 69 ? 4.338 -3.830 -19.007 1.00 90.94 69 TRP A N 1
ATOM 569 C CA . TRP A 1 69 ? 4.469 -2.668 -19.888 1.00 90.94 69 TRP A CA 1
ATOM 570 C C . TRP A 1 69 ? 5.916 -2.469 -20.343 1.00 90.94 69 TRP A C 1
ATOM 572 O O . TRP A 1 69 ? 6.176 -2.238 -21.520 1.00 90.94 69 TRP A O 1
ATOM 582 N N . SER A 1 70 ? 6.873 -2.646 -19.431 1.00 90.19 70 SER A N 1
ATOM 583 C CA . SER A 1 70 ? 8.303 -2.579 -19.745 1.00 90.19 70 SER A CA 1
ATOM 584 C C . SER A 1 70 ? 8.731 -3.656 -20.737 1.00 90.19 70 SER A C 1
ATOM 586 O O . SER A 1 70 ? 9.455 -3.364 -21.684 1.00 90.19 70 SER A O 1
ATOM 588 N N . ALA A 1 71 ? 8.236 -4.883 -20.581 1.00 92.81 71 ALA A N 1
ATOM 589 C CA . ALA A 1 71 ? 8.460 -5.946 -21.554 1.00 92.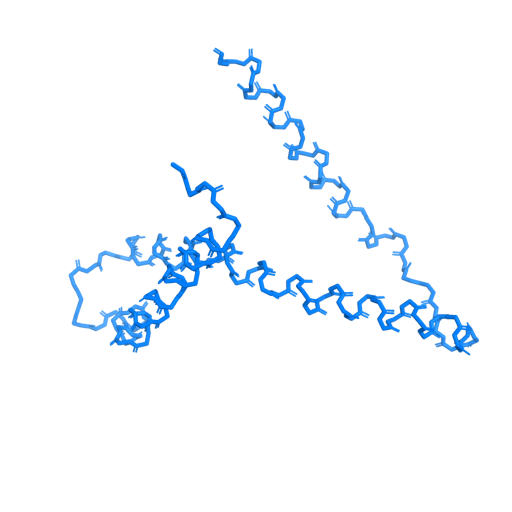81 71 ALA A CA 1
ATOM 590 C C . ALA A 1 71 ? 7.823 -5.613 -22.915 1.00 92.81 71 ALA A C 1
ATOM 592 O O . ALA A 1 71 ? 8.447 -5.825 -23.953 1.00 92.81 71 ALA A O 1
ATOM 593 N N . ALA A 1 72 ? 6.617 -5.037 -22.926 1.00 91.31 72 ALA A N 1
ATOM 594 C CA . ALA A 1 72 ? 5.936 -4.630 -24.153 1.00 91.31 72 ALA A CA 1
ATOM 595 C C . ALA A 1 72 ? 6.704 -3.539 -24.921 1.00 91.31 72 ALA A C 1
ATOM 597 O O . ALA A 1 72 ? 6.790 -3.625 -26.145 1.00 91.31 72 ALA A O 1
ATOM 598 N N . MET A 1 73 ? 7.332 -2.584 -24.221 1.00 91.00 73 MET A N 1
ATOM 599 C CA . MET A 1 73 ? 8.221 -1.585 -24.836 1.00 91.00 73 MET A CA 1
ATOM 600 C C . MET A 1 73 ? 9.418 -2.227 -25.554 1.00 91.00 73 MET A C 1
ATOM 602 O O . MET A 1 73 ? 9.854 -1.729 -26.587 1.00 91.00 73 MET A O 1
ATOM 606 N N . ILE A 1 74 ? 9.943 -3.341 -25.033 1.00 89.81 74 ILE A N 1
ATOM 607 C CA . ILE A 1 74 ? 11.072 -4.060 -25.646 1.00 89.81 74 ILE A CA 1
ATOM 608 C C . ILE A 1 74 ? 10.605 -4.896 -26.846 1.00 89.81 74 ILE A C 1
ATOM 610 O O . ILE A 1 74 ? 11.284 -4.937 -27.869 1.00 89.81 74 ILE A O 1
ATOM 614 N N . ILE A 1 75 ? 9.455 -5.567 -26.731 1.00 91.75 75 ILE A N 1
ATOM 615 C CA . ILE A 1 75 ? 8.960 -6.500 -27.757 1.00 91.75 75 ILE A CA 1
ATOM 616 C C . ILE A 1 75 ? 8.333 -5.754 -28.945 1.00 91.75 75 ILE A C 1
ATOM 618 O O . ILE A 1 75 ? 8.522 -6.162 -30.090 1.00 91.75 75 ILE A O 1
ATOM 622 N N . VAL A 1 76 ? 7.585 -4.671 -28.699 1.00 88.44 76 VAL A N 1
ATOM 623 C CA . VAL A 1 76 ? 6.881 -3.900 -29.741 1.00 88.44 76 VAL A CA 1
ATOM 624 C C . VAL A 1 76 ? 7.145 -2.394 -29.578 1.00 88.44 76 VAL A C 1
ATOM 626 O O . VAL A 1 76 ? 6.221 -1.620 -29.309 1.00 88.44 76 VAL A O 1
ATOM 629 N N . PRO A 1 77 ? 8.391 -1.939 -29.800 1.00 82.12 77 PRO A N 1
ATOM 630 C CA . PRO A 1 77 ? 8.780 -0.548 -29.557 1.00 82.12 77 PRO A CA 1
ATOM 631 C C . PRO A 1 77 ? 8.048 0.461 -30.456 1.00 82.12 77 PRO A C 1
ATOM 633 O O . PRO A 1 77 ? 7.915 1.619 -30.098 1.00 82.12 77 PRO A O 1
ATOM 636 N N . GLN A 1 78 ? 7.539 0.030 -31.615 1.00 81.56 78 GLN A N 1
ATOM 637 C CA . GLN A 1 78 ? 6.853 0.901 -32.582 1.00 81.56 78 GLN A CA 1
ATOM 638 C C . GLN A 1 78 ? 5.379 1.182 -32.239 1.00 81.56 78 GLN A C 1
ATOM 640 O O . GLN A 1 78 ? 4.730 1.967 -32.923 1.00 81.56 78 GLN A O 1
ATOM 645 N N . ARG A 1 79 ? 4.810 0.488 -31.243 1.00 80.94 79 ARG A N 1
ATOM 646 C CA . ARG A 1 79 ? 3.407 0.676 -30.821 1.00 80.94 79 ARG A CA 1
ATOM 647 C C . ARG A 1 79 ? 3.249 0.997 -29.339 1.00 80.94 79 ARG A C 1
ATOM 649 O O . ARG A 1 79 ? 2.145 1.338 -28.924 1.00 80.94 79 ARG A O 1
ATOM 656 N N . VAL A 1 80 ? 4.304 0.825 -28.546 1.00 80.44 80 VAL A N 1
ATOM 657 C CA . VAL A 1 80 ? 4.269 1.004 -27.095 1.00 80.44 80 VAL A CA 1
ATOM 658 C C . VAL A 1 80 ? 5.282 2.070 -26.721 1.00 80.44 80 VAL A C 1
ATOM 660 O O . VAL A 1 80 ? 6.476 1.797 -26.612 1.00 80.44 80 VAL A O 1
ATOM 663 N N . ASP A 1 81 ? 4.779 3.283 -26.519 1.00 80.69 81 ASP A N 1
ATOM 664 C CA . ASP A 1 81 ? 5.607 4.417 -26.139 1.00 80.69 81 ASP A CA 1
ATOM 665 C C . ASP A 1 81 ? 6.014 4.364 -24.658 1.00 80.69 81 ASP A C 1
ATOM 667 O O . ASP A 1 81 ? 5.265 3.860 -23.801 1.00 80.69 81 ASP A O 1
ATOM 671 N N . PRO A 1 82 ? 7.191 4.921 -24.324 1.00 79.44 82 PRO A N 1
ATOM 672 C CA . PRO A 1 82 ? 7.592 5.094 -22.943 1.00 79.44 82 PRO A CA 1
ATOM 673 C C . PRO A 1 82 ? 6.615 6.010 -22.192 1.00 79.44 82 PRO A C 1
ATOM 675 O O . PRO A 1 82 ? 6.145 7.010 -22.745 1.00 79.44 82 PRO A O 1
ATOM 678 N N . PRO A 1 83 ? 6.318 5.712 -20.911 1.00 80.00 83 PRO A N 1
ATOM 679 C CA . PRO A 1 83 ? 5.498 6.586 -20.085 1.00 80.00 83 PRO A CA 1
ATOM 680 C C . PRO A 1 83 ? 6.073 8.004 -20.047 1.00 80.00 83 PRO A C 1
ATOM 682 O O . PRO A 1 83 ? 7.280 8.192 -19.888 1.00 80.00 83 PRO A O 1
ATOM 685 N N . LEU A 1 84 ? 5.200 9.009 -20.142 1.00 84.38 84 LEU A N 1
ATOM 686 C CA . LEU A 1 84 ? 5.614 10.407 -20.064 1.00 84.38 84 LEU A CA 1
ATOM 687 C C . LEU A 1 84 ? 6.349 10.680 -18.746 1.00 84.38 84 LEU A C 1
ATOM 689 O O . LEU A 1 84 ? 5.857 10.356 -17.663 1.00 84.38 84 LEU A O 1
ATOM 693 N N . LEU A 1 85 ? 7.484 11.376 -18.839 1.00 81.75 85 LEU A N 1
ATOM 694 C CA . LEU A 1 85 ? 8.300 11.785 -17.689 1.00 81.75 85 LEU A CA 1
ATOM 695 C C . LEU A 1 85 ? 7.509 12.564 -16.628 1.00 81.75 85 LEU A C 1
ATOM 697 O O . LEU A 1 85 ? 7.838 12.504 -15.446 1.00 81.75 85 LEU A O 1
ATOM 701 N N . ILE A 1 86 ? 6.433 13.252 -17.022 1.00 86.06 86 ILE A N 1
ATOM 702 C CA . ILE A 1 86 ? 5.567 13.990 -16.096 1.00 86.06 86 ILE A CA 1
ATOM 703 C C . ILE A 1 86 ? 4.959 13.087 -15.010 1.00 86.06 86 ILE A C 1
ATOM 705 O O . ILE A 1 86 ? 4.756 13.535 -13.882 1.00 86.06 86 ILE A O 1
ATOM 709 N N . PHE A 1 87 ? 4.747 11.798 -15.299 1.00 84.88 87 PHE A N 1
ATOM 710 C CA . PHE A 1 87 ? 4.227 10.833 -14.328 1.00 84.88 87 PHE A CA 1
ATOM 711 C C . PHE A 1 87 ? 5.250 10.434 -13.256 1.00 84.88 87 PHE A C 1
ATOM 713 O O . PHE A 1 87 ? 4.860 9.910 -12.213 1.00 84.88 87 PHE A O 1
ATOM 720 N N . ALA A 1 88 ? 6.541 10.719 -13.456 1.00 85.19 88 ALA A N 1
ATOM 721 C CA . ALA A 1 88 ? 7.573 10.491 -12.446 1.00 85.19 88 ALA A CA 1
ATOM 722 C C . ALA A 1 88 ? 7.613 11.597 -11.377 1.00 85.19 88 ALA A C 1
ATOM 724 O O . ALA A 1 88 ? 8.107 11.363 -10.275 1.00 85.19 88 ALA A O 1
ATOM 725 N N . ILE A 1 89 ? 7.066 12.785 -11.662 1.00 89.81 89 ILE A N 1
ATOM 726 C CA . ILE A 1 89 ? 7.137 13.941 -10.756 1.00 89.81 89 ILE A CA 1
ATOM 727 C C . ILE A 1 89 ? 6.425 13.670 -9.417 1.00 89.81 89 ILE A C 1
ATOM 729 O O . ILE A 1 89 ? 7.056 13.867 -8.374 1.00 89.81 89 ILE A O 1
ATOM 733 N N . PRO A 1 90 ? 5.163 13.187 -9.379 1.00 89.50 90 PRO A N 1
ATOM 734 C CA . PRO A 1 90 ? 4.468 12.955 -8.113 1.00 89.50 90 PRO A CA 1
ATOM 735 C C . PRO A 1 90 ? 5.170 11.967 -7.161 1.00 89.50 90 PRO A C 1
ATOM 737 O O . PRO A 1 90 ? 5.366 12.327 -5.995 1.00 89.50 90 PRO A O 1
ATOM 740 N N . PRO A 1 91 ? 5.586 10.752 -7.585 1.00 87.50 91 PRO A N 1
ATOM 741 C CA . PRO A 1 91 ? 6.268 9.832 -6.679 1.00 87.50 91 PRO A CA 1
ATOM 742 C C . PR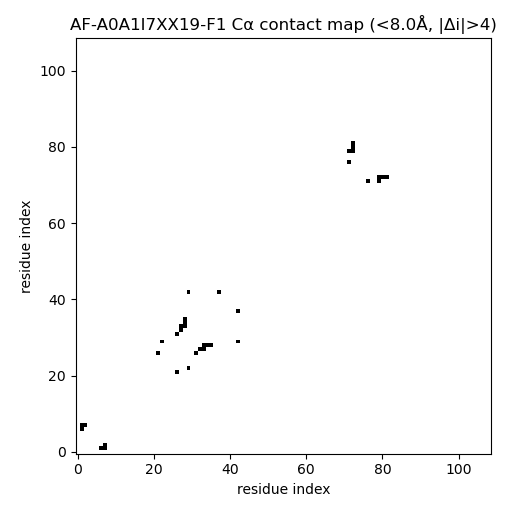O A 1 91 ? 7.621 10.376 -6.207 1.00 87.50 91 PRO A C 1
ATOM 744 O O . PRO A 1 91 ? 7.962 10.192 -5.038 1.00 87.50 91 PRO A O 1
ATOM 747 N N . LEU A 1 92 ? 8.359 11.100 -7.058 1.00 88.56 92 LEU A N 1
ATOM 748 C CA . LEU A 1 92 ? 9.630 11.720 -6.674 1.00 88.56 92 LEU A CA 1
ATOM 749 C C . LEU A 1 92 ? 9.428 12.809 -5.608 1.00 88.56 92 LEU A C 1
ATOM 751 O O . LEU A 1 92 ? 10.133 12.834 -4.600 1.00 88.56 92 LEU A O 1
ATOM 755 N N . ALA A 1 93 ? 8.425 13.671 -5.790 1.00 92.38 93 ALA A N 1
ATOM 756 C CA . ALA A 1 93 ? 8.085 14.721 -4.833 1.00 92.38 93 ALA A CA 1
ATOM 757 C C . ALA A 1 93 ? 7.670 14.138 -3.472 1.00 92.38 93 ALA A C 1
ATOM 759 O O . ALA A 1 93 ? 8.161 14.575 -2.429 1.00 92.38 93 ALA A O 1
ATOM 760 N N . LEU A 1 94 ? 6.818 13.106 -3.473 1.00 90.94 94 LEU A N 1
ATOM 761 C CA . LEU A 1 94 ? 6.409 12.406 -2.253 1.00 90.94 94 LEU A CA 1
ATOM 762 C C . LEU A 1 94 ? 7.586 11.711 -1.562 1.00 90.94 94 LEU A C 1
ATOM 764 O O . LEU A 1 94 ? 7.669 11.732 -0.333 1.00 90.94 94 LEU A O 1
ATOM 768 N N . PHE A 1 95 ? 8.499 11.115 -2.330 1.00 90.81 95 PHE A N 1
ATOM 769 C CA . PHE A 1 95 ? 9.709 10.495 -1.801 1.00 90.81 95 PHE A CA 1
ATOM 770 C C . PHE A 1 95 ? 10.586 11.520 -1.075 1.00 90.81 95 PHE A C 1
ATOM 772 O O . PHE A 1 95 ? 10.900 11.328 0.102 1.00 90.81 95 PHE A O 1
ATOM 779 N N . VAL A 1 96 ? 10.908 12.641 -1.729 1.00 93.69 96 VAL A N 1
ATOM 780 C CA . VAL A 1 96 ? 11.719 13.718 -1.137 1.00 93.69 96 VAL A CA 1
ATOM 781 C C . VAL A 1 96 ? 11.037 14.298 0.101 1.00 93.69 96 VAL A C 1
ATOM 783 O O . VAL A 1 96 ? 11.676 14.444 1.143 1.00 93.69 96 VAL A O 1
ATOM 786 N N . PHE A 1 97 ? 9.728 14.555 0.034 1.00 93.69 97 PHE A N 1
ATOM 787 C CA . PHE A 1 97 ? 8.954 15.028 1.181 1.00 93.69 97 PHE A CA 1
ATOM 788 C C . PHE A 1 97 ? 9.015 14.052 2.364 1.00 93.69 97 PHE A C 1
ATOM 790 O O . PHE A 1 97 ? 9.253 14.458 3.504 1.00 93.69 97 PHE A O 1
ATOM 797 N N . LYS A 1 98 ? 8.836 12.750 2.107 1.00 89.56 98 LYS A N 1
ATOM 798 C CA . LYS A 1 98 ? 8.874 11.709 3.141 1.00 89.56 98 LYS A CA 1
ATOM 799 C C . LYS A 1 98 ? 10.251 11.625 3.798 1.00 89.56 98 LYS A C 1
ATOM 801 O O . LYS A 1 98 ? 10.321 11.567 5.025 1.00 89.56 98 LYS A O 1
ATOM 806 N N . VAL A 1 99 ? 11.326 11.664 3.009 1.00 91.69 99 VAL A N 1
ATOM 807 C CA . VAL A 1 99 ? 12.708 11.680 3.516 1.00 91.69 99 VAL A CA 1
ATOM 808 C C . VAL A 1 99 ? 12.958 12.933 4.354 1.00 91.69 99 VAL A C 1
ATOM 810 O O . VAL A 1 99 ? 13.408 12.822 5.494 1.00 91.69 99 VAL A O 1
ATOM 813 N N . GLY A 1 100 ? 12.592 14.111 3.842 1.00 92.62 100 GLY A N 1
ATOM 814 C CA . GLY A 1 100 ? 12.741 15.379 4.556 1.00 92.62 100 GLY A CA 1
ATOM 815 C C . GLY A 1 100 ? 12.015 15.379 5.902 1.00 92.62 100 GLY A C 1
ATOM 816 O O . GLY A 1 100 ? 12.598 15.750 6.921 1.00 92.62 100 GLY A O 1
ATOM 817 N N . LYS A 1 101 ? 10.776 14.874 5.938 1.00 92.12 101 LYS A N 1
ATOM 818 C CA . LYS A 1 101 ? 10.001 14.724 7.176 1.00 92.12 101 LYS A CA 1
ATOM 819 C C . LYS A 1 101 ? 10.708 13.824 8.192 1.00 92.12 101 LYS A C 1
ATOM 821 O O . LYS A 1 101 ? 10.760 14.182 9.365 1.00 92.12 101 LYS A O 1
ATOM 826 N N . ILE A 1 102 ? 11.226 12.670 7.765 1.00 91.69 102 ILE A N 1
ATOM 827 C CA . ILE A 1 102 ? 11.926 11.728 8.653 1.00 91.69 102 ILE A CA 1
ATOM 828 C C . ILE A 1 102 ? 13.170 12.392 9.247 1.00 91.69 102 ILE A C 1
ATOM 830 O O . ILE A 1 102 ? 13.333 12.383 10.464 1.00 91.69 102 ILE A O 1
ATOM 834 N N . VAL A 1 103 ? 14.002 13.025 8.415 1.00 92.94 103 VAL A N 1
ATOM 835 C CA . VAL A 1 103 ? 15.209 13.727 8.876 1.00 92.94 103 VAL A CA 1
ATOM 836 C C . VAL A 1 103 ? 14.855 14.839 9.862 1.00 92.94 103 VAL A C 1
ATOM 838 O O . VAL A 1 103 ? 15.499 14.964 10.899 1.00 92.94 103 VAL A O 1
ATOM 841 N N . PHE A 1 104 ? 13.816 15.627 9.578 1.00 93.12 104 PHE A N 1
ATOM 842 C CA . PHE A 1 104 ? 13.368 16.693 10.472 1.00 93.12 104 PHE A CA 1
ATOM 843 C C . PHE A 1 104 ? 12.891 16.163 11.831 1.00 93.12 104 PHE A C 1
ATOM 845 O O . PHE A 1 104 ? 13.272 16.710 12.861 1.00 93.12 104 PHE A O 1
ATOM 852 N N . LEU A 1 105 ? 12.090 15.091 11.846 1.00 90.69 105 LEU A N 1
ATOM 853 C CA . LEU A 1 105 ? 11.597 14.472 13.081 1.00 90.69 105 LEU A CA 1
ATOM 854 C C . LEU A 1 105 ? 12.732 13.887 13.927 1.00 90.69 105 LEU A C 1
ATOM 856 O O . LEU A 1 105 ? 12.762 14.129 15.128 1.00 90.69 105 LEU A O 1
ATOM 860 N N . TYR A 1 106 ? 13.679 13.176 13.310 1.00 88.00 106 TYR A N 1
ATOM 861 C CA . TYR A 1 106 ? 14.811 12.571 14.022 1.00 88.00 106 TYR A CA 1
ATOM 862 C C . TYR A 1 106 ? 15.866 13.576 14.484 1.00 88.00 106 TYR A C 1
ATOM 864 O O . TYR A 1 106 ? 16.635 13.263 15.378 1.00 88.00 106 TYR A O 1
ATOM 872 N N . ARG A 1 107 ? 15.914 14.780 13.905 1.00 83.62 107 ARG A N 1
ATOM 873 C CA . ARG A 1 107 ? 16.751 15.874 14.425 1.00 83.62 107 ARG A CA 1
ATOM 874 C C . ARG A 1 107 ? 16.142 16.583 15.635 1.00 83.62 107 ARG A C 1
ATOM 876 O O . ARG A 1 107 ? 16.828 17.378 16.266 1.00 83.62 107 ARG A O 1
ATOM 883 N N . ARG A 1 108 ? 14.847 16.382 15.891 1.00 68.69 108 ARG A N 1
ATOM 884 C CA . ARG A 1 108 ? 14.091 17.044 16.965 1.00 68.69 108 ARG A CA 1
ATOM 885 C C . ARG A 1 108 ? 13.797 16.124 18.155 1.00 68.69 108 ARG A C 1
ATOM 887 O O . ARG A 1 108 ? 13.235 16.611 19.132 1.00 68.69 108 ARG A O 1
ATOM 894 N N . ALA A 1 109 ? 14.128 14.838 18.037 1.00 54.19 109 ALA A N 1
ATOM 895 C CA . ALA A 1 109 ? 14.131 13.840 19.104 1.00 54.19 109 ALA A CA 1
ATOM 896 C C . ALA A 1 109 ? 15.553 13.687 19.653 1.00 54.19 109 ALA A C 1
ATOM 898 O O . ALA A 1 109 ? 15.666 13.418 20.866 1.00 54.19 109 ALA A O 1
#